Protein AF-A0A6M2BUH3-F1 (afdb_monomer_lite)

pLDDT: mean 85.45, std 13.57, range [38.81, 97.88]

Radius of gyration: 17.84 Å; chains: 1; bounding box: 37×46×47 Å

Structure (mmCIF, N/CA/C/O backbone):
data_AF-A0A6M2BUH3-F1
#
_entry.id   AF-A0A6M2BUH3-F1
#
loop_
_atom_site.group_PDB
_atom_site.id
_atom_site.type_symbol
_atom_site.label_atom_id
_atom_site.label_alt_id
_atom_site.label_comp_id
_atom_site.label_asym_id
_atom_site.label_entity_id
_atom_site.label_seq_id
_atom_site.pdbx_PDB_ins_code
_atom_site.Cartn_x
_atom_site.Cartn_y
_atom_site.Cartn_z
_atom_site.occupancy
_atom_site.B_iso_or_equiv
_atom_site.auth_seq_id
_atom_site.auth_comp_id
_atom_site.auth_asym_id
_atom_site.auth_atom_id
_atom_site.pdbx_PDB_model_num
ATOM 1 N N . MET A 1 1 ? 3.361 -7.985 -32.043 1.00 38.81 1 MET A N 1
ATOM 2 C CA . MET A 1 1 ? 2.693 -6.951 -31.230 1.00 38.81 1 MET A CA 1
ATOM 3 C C . MET A 1 1 ? 3.433 -6.958 -29.902 1.00 38.81 1 MET A C 1
ATOM 5 O O . MET A 1 1 ? 3.214 -7.871 -29.122 1.00 38.81 1 MET A O 1
ATOM 9 N N . SER A 1 2 ? 4.450 -6.106 -29.743 1.00 39.81 2 SER A N 1
ATOM 10 C CA . SER A 1 2 ? 5.325 -6.159 -28.564 1.00 39.81 2 SER A CA 1
ATOM 11 C C . SER A 1 2 ? 4.538 -5.691 -27.348 1.00 39.81 2 SER A C 1
ATOM 13 O O . SER A 1 2 ? 4.110 -4.540 -27.294 1.00 39.81 2 SER A O 1
ATOM 15 N N . LEU A 1 3 ? 4.288 -6.606 -26.415 1.00 45.56 3 LEU A N 1
ATOM 16 C CA . LEU A 1 3 ? 3.796 -6.265 -25.091 1.00 45.56 3 LEU A CA 1
ATOM 17 C C . LEU A 1 3 ? 4.902 -5.444 -24.432 1.00 45.56 3 LEU A C 1
ATOM 19 O O . LEU A 1 3 ? 5.977 -5.959 -24.150 1.00 45.56 3 LEU A O 1
ATOM 23 N N . THR A 1 4 ? 4.666 -4.151 -24.246 1.00 53.41 4 THR A N 1
ATOM 24 C CA . THR A 1 4 ? 5.450 -3.339 -23.319 1.00 53.41 4 THR A CA 1
ATOM 25 C C . THR A 1 4 ? 5.322 -3.972 -21.933 1.00 53.41 4 THR A C 1
ATOM 27 O O . THR A 1 4 ? 4.325 -3.732 -21.249 1.00 53.41 4 THR A O 1
ATOM 30 N N . GLU A 1 5 ? 6.271 -4.815 -21.537 1.00 64.06 5 GLU A N 1
ATOM 31 C CA . GLU A 1 5 ? 6.251 -5.468 -20.229 1.00 64.06 5 GLU A CA 1
ATOM 32 C C . GLU A 1 5 ? 6.523 -4.408 -19.157 1.00 64.06 5 GLU A C 1
ATOM 34 O O . GLU A 1 5 ? 7.623 -3.860 -19.039 1.00 64.06 5 GLU A O 1
ATOM 39 N N . ALA A 1 6 ? 5.479 -4.044 -18.411 1.00 69.19 6 ALA A N 1
ATOM 40 C CA . ALA A 1 6 ? 5.662 -3.293 -17.182 1.00 69.19 6 ALA A CA 1
ATOM 41 C C . ALA A 1 6 ? 6.350 -4.214 -16.168 1.00 69.19 6 ALA A C 1
ATOM 43 O O . ALA A 1 6 ? 5.957 -5.367 -16.004 1.00 69.19 6 ALA A O 1
ATOM 44 N N . PHE A 1 7 ? 7.394 -3.708 -15.516 1.00 78.38 7 PHE A N 1
ATOM 45 C CA . PHE A 1 7 ? 8.137 -4.453 -14.505 1.00 78.38 7 PHE A CA 1
ATOM 46 C C . PHE A 1 7 ? 7.762 -3.952 -13.112 1.00 78.38 7 PHE A C 1
ATOM 48 O O . PHE A 1 7 ? 7.629 -2.742 -12.897 1.00 78.38 7 PHE A O 1
ATOM 55 N N . VAL A 1 8 ? 7.611 -4.886 -12.178 1.00 84.19 8 VAL A N 1
ATOM 56 C CA . VAL A 1 8 ? 7.350 -4.614 -10.765 1.00 84.19 8 VAL A CA 1
ATOM 57 C C . VAL A 1 8 ? 8.656 -4.728 -9.990 1.00 84.19 8 VAL A C 1
ATOM 59 O O . VAL A 1 8 ? 9.304 -5.773 -9.994 1.00 84.19 8 VAL A O 1
ATOM 62 N N . ASP A 1 9 ? 9.028 -3.658 -9.294 1.00 88.50 9 ASP A N 1
ATOM 63 C CA . ASP A 1 9 ? 10.148 -3.678 -8.358 1.00 88.50 9 ASP A CA 1
ATOM 64 C C . ASP A 1 9 ? 9.705 -4.322 -7.037 1.00 88.50 9 ASP A C 1
ATOM 66 O O . ASP A 1 9 ? 9.093 -3.670 -6.188 1.00 88.50 9 ASP A O 1
ATOM 70 N N . LEU A 1 10 ? 9.954 -5.628 -6.904 1.00 8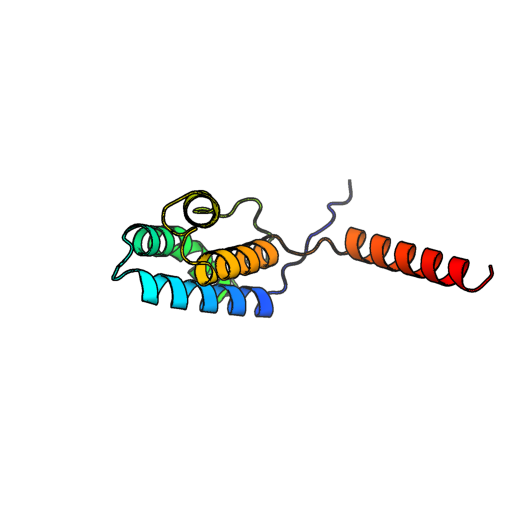7.88 10 LEU A N 1
ATOM 71 C CA . LEU A 1 10 ? 9.438 -6.445 -5.804 1.00 87.88 10 LEU A CA 1
ATOM 72 C C . LEU A 1 10 ? 9.838 -5.921 -4.407 1.00 87.88 10 LEU A C 1
ATOM 74 O O . LEU A 1 10 ? 8.936 -5.810 -3.580 1.00 87.88 10 LEU A O 1
ATOM 78 N N . PRO A 1 11 ? 11.100 -5.529 -4.128 1.00 91.56 11 PRO A N 1
ATOM 79 C CA . PRO A 1 11 ? 11.461 -4.895 -2.856 1.00 91.56 11 PRO A CA 1
ATOM 80 C C . PRO A 1 11 ? 10.616 -3.657 -2.532 1.00 91.56 11 PRO A C 1
ATOM 82 O O . PRO A 1 11 ? 9.998 -3.589 -1.471 1.00 91.56 11 PRO A O 1
ATOM 85 N N . THR A 1 12 ? 10.499 -2.717 -3.476 1.00 91.44 12 THR A N 1
ATOM 86 C CA . THR A 1 12 ? 9.683 -1.506 -3.290 1.00 91.44 12 THR A CA 1
ATOM 87 C C . THR A 1 12 ? 8.209 -1.848 -3.069 1.00 91.44 12 THR A C 1
ATOM 89 O O . THR A 1 12 ? 7.536 -1.227 -2.241 1.00 91.44 12 THR A O 1
ATOM 92 N N . LEU A 1 13 ? 7.684 -2.845 -3.787 1.00 92.75 13 LEU A N 1
ATOM 93 C CA . LEU A 1 13 ? 6.308 -3.298 -3.615 1.00 92.75 13 LEU A CA 1
ATOM 94 C C . LEU A 1 13 ? 6.084 -3.930 -2.233 1.00 92.75 13 LEU A C 1
ATOM 96 O O . LEU A 1 13 ? 5.068 -3.643 -1.598 1.00 92.75 13 LEU A O 1
ATOM 100 N N . GLN A 1 14 ? 7.021 -4.743 -1.746 1.00 94.38 14 GLN A N 1
ATOM 101 C CA . GLN A 1 14 ? 6.963 -5.352 -0.416 1.00 94.38 14 GLN A CA 1
ATOM 102 C C . GLN A 1 14 ? 7.016 -4.298 0.696 1.00 94.38 14 GLN A C 1
ATOM 104 O O . GLN A 1 14 ? 6.228 -4.375 1.641 1.00 94.38 14 GLN A O 1
ATOM 109 N N . ASP A 1 15 ? 7.853 -3.269 0.557 1.00 95.62 15 ASP A N 1
ATOM 110 C CA . ASP A 1 15 ? 7.906 -2.150 1.504 1.00 95.62 15 ASP A CA 1
ATOM 111 C C . ASP A 1 15 ? 6.578 -1.381 1.543 1.00 95.62 15 ASP A C 1
ATOM 113 O O . ASP A 1 15 ? 6.022 -1.132 2.618 1.00 95.62 15 ASP A O 1
ATOM 117 N N . CYS A 1 16 ? 6.009 -1.066 0.373 1.00 95.19 16 CYS A N 1
ATOM 118 C CA . CYS A 1 16 ? 4.701 -0.411 0.286 1.00 95.19 16 CYS A CA 1
ATOM 119 C C . CYS A 1 16 ? 3.579 -1.284 0.873 1.00 95.19 16 CYS A C 1
ATOM 121 O O . CYS A 1 16 ? 2.677 -0.774 1.539 1.00 95.19 16 CYS A O 1
ATOM 123 N N . CYS A 1 17 ? 3.640 -2.596 0.637 1.00 95.06 17 CYS A N 1
ATOM 124 C CA . CYS A 1 17 ? 2.706 -3.580 1.171 1.00 95.06 17 CYS A CA 1
ATOM 125 C C . CYS A 1 17 ? 2.746 -3.606 2.705 1.00 95.06 17 CYS A C 1
ATOM 127 O O . CYS A 1 17 ? 1.707 -3.472 3.353 1.00 95.06 17 CYS A O 1
ATOM 129 N N . ASN A 1 18 ? 3.938 -3.706 3.298 1.00 97.25 18 ASN A N 1
ATOM 130 C CA . ASN A 1 18 ? 4.111 -3.700 4.750 1.00 97.25 18 ASN A CA 1
ATOM 131 C C . ASN A 1 18 ? 3.604 -2.398 5.382 1.00 97.25 18 ASN A C 1
ATOM 133 O O . ASN A 1 18 ? 2.826 -2.452 6.337 1.00 97.25 18 ASN A O 1
ATOM 137 N N . ALA A 1 19 ? 3.950 -1.244 4.803 1.00 97.50 19 ALA A N 1
ATOM 138 C CA . ALA A 1 19 ? 3.484 0.054 5.289 1.00 97.50 19 ALA A CA 1
ATOM 139 C C . ALA A 1 19 ? 1.947 0.159 5.286 1.00 97.50 19 ALA A C 1
ATOM 141 O O . ALA A 1 19 ? 1.340 0.604 6.264 1.00 97.50 19 ALA A O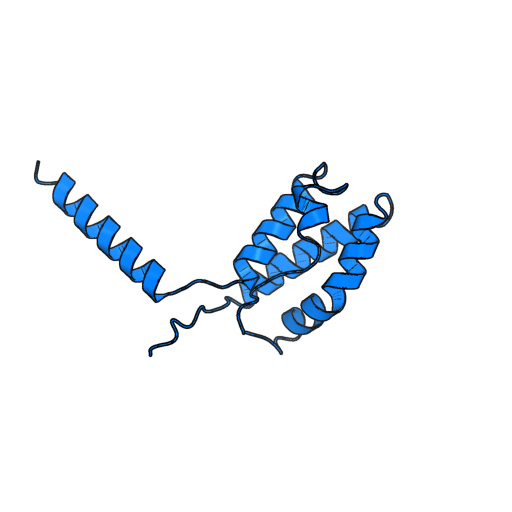 1
ATOM 142 N N . LEU A 1 20 ? 1.292 -0.300 4.213 1.00 97.56 20 LEU A N 1
ATOM 143 C CA . LEU A 1 20 ? -0.168 -0.296 4.125 1.00 97.56 20 LEU A CA 1
ATOM 144 C C . LEU A 1 20 ? -0.810 -1.259 5.140 1.00 97.56 20 LEU A C 1
ATOM 146 O O . LEU A 1 20 ? -1.814 -0.909 5.763 1.00 97.56 20 LEU A O 1
ATOM 150 N N . ILE A 1 21 ? -0.231 -2.445 5.355 1.00 97.88 21 ILE A N 1
ATOM 151 C CA . ILE A 1 21 ? -0.707 -3.413 6.358 1.00 97.88 21 ILE A CA 1
ATOM 152 C C . ILE A 1 21 ? -0.655 -2.819 7.767 1.00 97.88 21 ILE A C 1
ATOM 154 O O . ILE A 1 21 ? -1.609 -2.983 8.532 1.00 97.88 21 ILE A O 1
ATOM 158 N N . GLU A 1 22 ? 0.444 -2.160 8.134 1.00 97.69 22 GLU A N 1
ATOM 159 C CA . GLU A 1 22 ? 0.605 -1.555 9.460 1.00 97.69 22 GLU A CA 1
ATOM 160 C C . GLU A 1 22 ? -0.440 -0.471 9.716 1.00 97.69 22 GLU A C 1
ATOM 162 O O . GLU A 1 22 ? -1.101 -0.481 10.759 1.00 97.69 22 GLU A O 1
ATOM 167 N N . LEU A 1 23 ? -0.664 0.409 8.738 1.00 97.00 23 LEU A N 1
ATOM 168 C CA . LEU A 1 23 ? -1.681 1.451 8.842 1.00 97.00 23 LEU A CA 1
ATOM 169 C C . LEU A 1 23 ? -3.091 0.865 8.915 1.00 97.00 23 LEU A C 1
ATOM 171 O O . LEU A 1 23 ? -3.874 1.246 9.785 1.00 97.00 23 LEU A O 1
ATOM 175 N N . LEU A 1 24 ? -3.419 -0.114 8.072 1.00 97.31 24 LEU A N 1
ATOM 176 C CA . LEU A 1 24 ? -4.726 -0.765 8.128 1.00 97.31 24 LEU A CA 1
ATOM 177 C C . LEU A 1 24 ? -4.962 -1.443 9.482 1.00 97.31 24 LEU A C 1
ATOM 179 O O . LEU A 1 24 ? -6.052 -1.317 10.039 1.00 97.31 24 LEU A O 1
ATOM 183 N N . LYS A 1 25 ? -3.950 -2.101 10.063 1.00 96.88 25 LYS A N 1
ATOM 184 C CA . LYS A 1 25 ? -4.035 -2.679 11.416 1.00 96.88 25 LYS A CA 1
ATOM 185 C C . LYS A 1 25 ? -4.243 -1.609 12.488 1.00 96.88 25 LYS A C 1
ATOM 187 O O . LYS A 1 25 ? -5.110 -1.787 13.340 1.00 96.88 25 LYS A O 1
ATOM 192 N N . LYS A 1 26 ? -3.494 -0.501 12.429 1.00 96.31 26 LYS A N 1
ATOM 193 C CA . LYS A 1 26 ? -3.624 0.646 13.347 1.00 96.31 26 LYS A CA 1
ATOM 194 C C . LYS A 1 26 ? -5.062 1.176 13.363 1.00 96.31 26 LYS A C 1
ATOM 196 O O . LYS A 1 26 ? -5.652 1.320 14.433 1.00 96.31 26 LYS A O 1
ATOM 201 N N . TYR A 1 27 ? -5.644 1.389 12.184 1.00 95.25 27 TYR A N 1
ATOM 202 C CA . TYR A 1 27 ? -6.985 1.959 12.032 1.00 95.25 27 TYR A CA 1
ATOM 203 C C . TYR A 1 27 ? -8.131 0.948 12.156 1.00 95.25 27 TYR A C 1
ATOM 205 O O . TYR A 1 27 ? -9.264 1.352 12.387 1.00 95.25 27 TYR A O 1
ATOM 213 N N . SER A 1 28 ? -7.873 -0.362 12.092 1.00 95.00 28 SER A N 1
ATOM 214 C CA . SER A 1 28 ? -8.919 -1.402 12.192 1.00 95.00 28 SER A CA 1
ATOM 215 C C . SER A 1 28 ? -9.710 -1.378 13.507 1.00 95.00 28 SER A C 1
ATOM 217 O O . SER A 1 28 ? -10.805 -1.929 13.573 1.00 95.00 28 SER A O 1
ATOM 219 N N . SER A 1 29 ? -9.159 -0.773 14.562 1.00 91.50 29 SER A N 1
ATOM 220 C CA . SER A 1 29 ? -9.831 -0.646 15.862 1.00 91.50 29 SER A CA 1
ATOM 221 C C . SER A 1 29 ? -10.880 0.472 15.904 1.00 91.50 29 SER A C 1
ATOM 223 O O . SER A 1 29 ? -11.797 0.413 16.720 1.00 91.50 29 SER A O 1
ATOM 225 N N . THR A 1 30 ? -10.762 1.471 15.026 1.00 92.62 30 THR A N 1
ATOM 226 C CA . THR A 1 30 ? -11.618 2.668 14.997 1.00 92.62 30 THR A CA 1
ATOM 227 C C . THR A 1 30 ? -12.402 2.819 13.693 1.00 92.62 30 THR A C 1
ATOM 229 O O . THR A 1 30 ? -13.437 3.478 13.681 1.00 92.62 30 THR A O 1
ATOM 232 N N . GLU A 1 31 ? -11.945 2.191 12.608 1.00 93.94 31 GLU A N 1
ATOM 233 C CA . GLU A 1 31 ? -12.524 2.251 11.267 1.00 93.94 31 GLU A CA 1
ATOM 234 C C . GLU A 1 31 ? -12.880 0.840 10.781 1.00 93.94 31 GLU A C 1
ATOM 236 O O . GLU A 1 31 ? -12.002 0.048 10.421 1.00 93.94 31 GLU A O 1
ATOM 241 N N . SER A 1 32 ? -14.175 0.516 10.708 1.00 94.25 32 SER A N 1
ATOM 242 C CA . SER A 1 32 ? -14.629 -0.793 10.210 1.00 94.25 32 SER A CA 1
ATOM 243 C C . SER A 1 32 ? -14.194 -1.047 8.765 1.00 94.25 32 SER A C 1
ATOM 245 O O . SER A 1 32 ? -13.866 -2.179 8.402 1.00 94.25 32 SER A O 1
ATOM 247 N N . ASP A 1 33 ? -14.124 0.011 7.956 1.00 95.69 33 ASP A N 1
ATOM 248 C CA . ASP A 1 33 ? -13.693 -0.076 6.562 1.00 95.69 33 ASP A CA 1
ATOM 249 C C . ASP A 1 33 ? -12.194 -0.378 6.439 1.00 95.69 33 ASP A C 1
ATOM 251 O O . ASP A 1 33 ? -11.797 -1.069 5.502 1.00 95.69 33 ASP A O 1
ATOM 255 N N . ALA A 1 34 ? -11.357 0.028 7.404 1.00 95.75 34 ALA A N 1
ATOM 256 C CA . ALA A 1 34 ? -9.944 -0.359 7.420 1.00 95.75 34 ALA A CA 1
ATOM 257 C C . ALA A 1 34 ? -9.793 -1.868 7.670 1.00 95.75 34 ALA A C 1
ATOM 259 O O . ALA A 1 34 ? -9.034 -2.544 6.972 1.00 95.75 34 ALA A O 1
ATOM 260 N N . ALA A 1 35 ? -10.576 -2.424 8.602 1.00 96.38 35 ALA A N 1
ATOM 261 C CA . ALA A 1 35 ? -10.596 -3.863 8.858 1.00 96.38 35 ALA A CA 1
ATOM 262 C C . ALA A 1 35 ? -11.119 -4.658 7.646 1.00 96.38 35 ALA A C 1
ATOM 264 O O . ALA A 1 35 ? -10.584 -5.722 7.314 1.00 96.38 35 ALA A O 1
ATOM 265 N N . LEU A 1 36 ? -12.136 -4.132 6.954 1.00 96.25 36 LEU A N 1
ATOM 266 C CA . LEU A 1 36 ? -12.657 -4.716 5.718 1.00 96.25 36 LEU A CA 1
ATOM 267 C C . LEU A 1 36 ? -11.601 -4.705 4.606 1.00 96.25 36 LEU A C 1
ATOM 269 O O . LEU A 1 36 ? -11.349 -5.748 4.001 1.00 96.25 36 LEU A O 1
ATOM 273 N N . CYS A 1 37 ? -10.949 -3.563 4.372 1.00 96.19 37 CYS A N 1
ATOM 274 C CA . CYS A 1 37 ? -9.894 -3.434 3.369 1.00 96.19 37 CYS A CA 1
ATOM 275 C C . CYS A 1 37 ? -8.722 -4.374 3.661 1.00 96.19 37 CYS A C 1
ATOM 277 O O . CYS A 1 37 ? -8.244 -5.043 2.749 1.00 96.19 37 CYS A O 1
ATOM 279 N N . LEU A 1 38 ? -8.317 -4.510 4.928 1.00 96.44 38 LEU A N 1
ATOM 280 C CA . LEU A 1 38 ? -7.276 -5.456 5.331 1.00 96.44 38 LEU A CA 1
ATOM 281 C C . LEU A 1 38 ? -7.648 -6.903 4.996 1.00 96.44 38 LEU A C 1
ATOM 283 O O . LEU A 1 38 ? -6.796 -7.662 4.545 1.00 96.44 38 LEU A O 1
ATOM 287 N N . ARG A 1 39 ? -8.913 -7.294 5.193 1.00 96.88 39 ARG A N 1
ATOM 288 C CA . ARG A 1 39 ? -9.411 -8.631 4.829 1.00 96.88 39 ARG A CA 1
ATOM 289 C C . ARG A 1 39 ? -9.424 -8.858 3.321 1.00 96.88 39 ARG A C 1
ATOM 291 O O . ARG A 1 39 ? -9.055 -9.942 2.885 1.00 96.88 39 ARG A O 1
ATOM 298 N N . ILE A 1 40 ? -9.868 -7.865 2.553 1.00 96.56 40 ILE A N 1
ATOM 299 C CA . ILE A 1 40 ? -9.972 -7.955 1.090 1.00 96.56 40 ILE A CA 1
ATOM 300 C C . ILE A 1 40 ? -8.583 -8.001 0.446 1.00 96.56 40 ILE A C 1
ATOM 302 O O . ILE A 1 40 ? -8.362 -8.792 -0.464 1.00 96.56 40 ILE A O 1
ATOM 306 N N . LEU A 1 41 ? -7.646 -7.181 0.925 1.00 95.44 41 LEU A N 1
ATOM 307 C CA . LEU A 1 41 ? -6.291 -7.088 0.377 1.00 95.44 41 LEU A CA 1
ATOM 308 C C . LEU A 1 41 ? -5.354 -8.196 0.882 1.00 95.44 41 LEU A C 1
ATOM 310 O O . LEU A 1 41 ? -4.314 -8.417 0.271 1.00 95.44 41 LEU A O 1
ATOM 314 N N . ARG A 1 42 ? -5.719 -8.921 1.951 1.00 95.38 42 ARG A N 1
ATOM 315 C CA . ARG A 1 42 ? -4.900 -9.989 2.555 1.00 95.38 42 ARG A CA 1
ATOM 316 C C . ARG A 1 42 ? -4.327 -10.984 1.533 1.00 95.38 42 ARG A C 1
ATOM 318 O O . ARG A 1 42 ? -3.122 -11.190 1.582 1.00 95.38 42 ARG A O 1
ATOM 325 N N . PRO A 1 43 ? -5.112 -11.556 0.596 1.00 93.44 43 PRO A N 1
ATOM 326 C CA . PRO A 1 43 ? -4.572 -12.535 -0.348 1.00 93.44 43 PRO A CA 1
ATOM 327 C C . PRO A 1 43 ? -3.507 -11.928 -1.269 1.00 93.44 43 PRO A C 1
ATOM 329 O O . PRO A 1 43 ? -2.484 -12.548 -1.526 1.00 93.44 43 PRO A O 1
ATOM 332 N N . ILE A 1 44 ? -3.7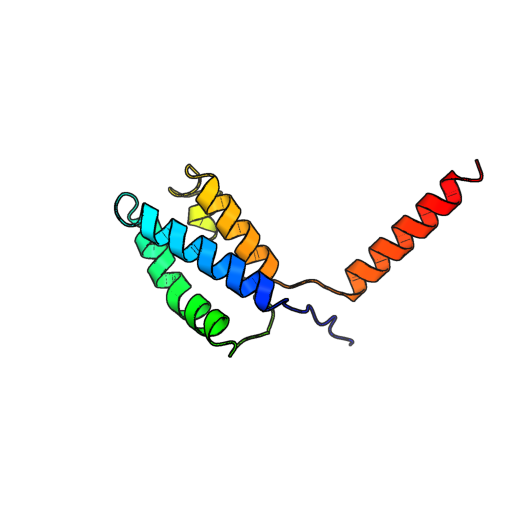11 -10.678 -1.700 1.00 92.88 44 ILE A N 1
ATOM 333 C CA . ILE A 1 44 ? -2.757 -9.940 -2.539 1.00 92.88 44 ILE A CA 1
ATOM 334 C C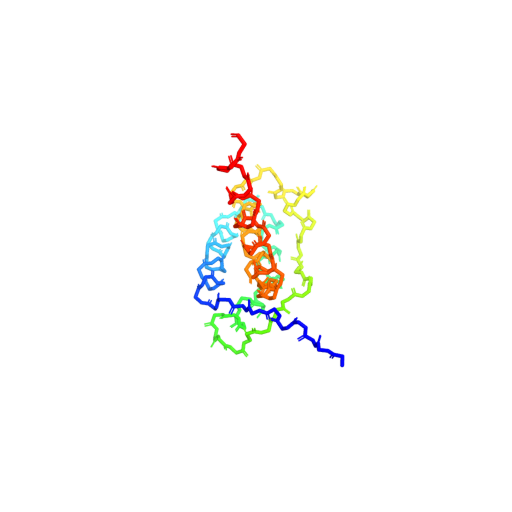 . ILE A 1 44 ? -1.468 -9.669 -1.757 1.00 92.88 44 ILE A C 1
ATOM 336 O O . ILE A 1 44 ? -0.370 -9.825 -2.285 1.00 92.88 44 ILE A O 1
ATOM 340 N N . PHE A 1 45 ? -1.590 -9.278 -0.489 1.00 94.25 45 PHE A N 1
ATOM 341 C CA . PHE A 1 45 ? -0.437 -9.080 0.381 1.00 94.25 45 PHE A CA 1
ATOM 342 C C . PHE A 1 45 ? 0.355 -10.372 0.582 1.00 94.25 45 PHE A C 1
ATOM 344 O O . PHE A 1 45 ? 1.578 -10.348 0.482 1.00 94.25 45 PHE A O 1
ATOM 351 N N . ASP A 1 46 ? -0.322 -11.495 0.813 1.00 93.75 46 ASP A N 1
ATOM 352 C CA . ASP A 1 46 ? 0.333 -12.788 1.010 1.00 93.75 46 ASP A CA 1
ATOM 353 C C . ASP A 1 46 ? 1.069 -13.248 -0.277 1.00 93.75 46 ASP A C 1
ATOM 355 O O . ASP A 1 46 ? 2.214 -13.701 -0.198 1.00 93.75 46 ASP A O 1
ATOM 359 N N . GLU A 1 47 ? 0.491 -13.040 -1.470 1.00 91.38 47 GLU A N 1
ATOM 360 C CA . GLU A 1 47 ? 1.150 -13.289 -2.774 1.00 91.38 47 GLU A CA 1
ATOM 361 C C . GLU A 1 47 ? 2.404 -12.414 -2.985 1.00 91.38 47 GLU A C 1
ATOM 363 O O . GLU A 1 47 ? 3.442 -12.881 -3.458 1.00 91.38 47 GLU A O 1
ATOM 368 N N . ILE A 1 48 ? 2.331 -11.131 -2.626 1.00 91.69 48 ILE A N 1
ATOM 369 C CA . ILE A 1 48 ? 3.441 -10.178 -2.788 1.00 91.69 48 ILE A CA 1
ATOM 370 C C . ILE A 1 48 ? 4.576 -10.474 -1.799 1.00 91.69 48 ILE A C 1
ATOM 372 O O . ILE A 1 48 ? 5.756 -10.446 -2.158 1.00 91.69 48 ILE A O 1
ATOM 376 N N . LEU A 1 49 ? 4.235 -10.754 -0.541 1.00 92.69 49 LEU A N 1
ATOM 377 C CA . LEU A 1 49 ? 5.212 -10.995 0.521 1.00 92.69 49 LEU A CA 1
ATOM 378 C C . LEU A 1 49 ? 5.899 -12.357 0.380 1.00 92.69 49 LEU A C 1
ATOM 380 O O . LEU A 1 49 ? 7.061 -12.487 0.759 1.00 92.69 49 LEU A O 1
ATOM 384 N N . SER A 1 50 ? 5.221 -13.352 -0.195 1.00 91.94 50 SER A N 1
ATOM 385 C CA . SER A 1 50 ? 5.837 -14.637 -0.558 1.00 91.94 50 SER A CA 1
ATOM 386 C C . SER A 1 50 ? 6.739 -14.544 -1.793 1.00 91.94 50 SER A C 1
ATOM 388 O O . SER A 1 50 ? 7.591 -15.407 -1.995 1.00 91.94 50 SER A O 1
ATOM 390 N N . GLY A 1 51 ? 6.583 -13.492 -2.605 1.00 85.94 51 GLY A N 1
ATOM 391 C CA . GLY A 1 51 ? 7.300 -13.333 -3.869 1.00 85.94 51 GLY A CA 1
ATOM 392 C C . GLY A 1 51 ? 6.781 -14.246 -4.983 1.00 85.94 51 GLY A C 1
ATOM 393 O O . GLY A 1 51 ? 7.438 -14.364 -6.015 1.00 85.94 51 GLY A O 1
ATOM 394 N N . GLU A 1 52 ? 5.616 -14.878 -4.802 1.00 78.81 52 GLU A N 1
ATOM 395 C CA . GLU A 1 52 ? 5.006 -15.761 -5.804 1.00 78.81 52 GLU A CA 1
ATOM 396 C C . GLU A 1 52 ? 4.508 -14.993 -7.035 1.00 78.81 52 GLU A C 1
ATOM 398 O O . GLU A 1 52 ? 4.411 -15.566 -8.122 1.00 78.81 52 GLU A O 1
ATOM 403 N N . ARG A 1 53 ? 4.234 -13.687 -6.897 1.00 67.94 53 ARG A N 1
ATOM 404 C CA . ARG A 1 53 ? 3.706 -12.862 -7.985 1.00 67.94 53 ARG A CA 1
ATOM 405 C C . ARG A 1 53 ? 4.523 -11.599 -8.237 1.00 67.94 53 ARG A C 1
ATOM 407 O O . ARG A 1 53 ? 4.623 -10.719 -7.388 1.00 67.94 53 ARG A O 1
ATOM 414 N N . ILE A 1 54 ? 5.046 -11.504 -9.459 1.00 68.50 54 ILE A N 1
ATOM 415 C CA . ILE A 1 54 ? 5.895 -10.401 -9.954 1.00 68.50 54 ILE A CA 1
ATOM 416 C C . ILE A 1 54 ? 5.215 -9.666 -11.129 1.00 68.50 54 ILE A C 1
ATOM 418 O O . ILE A 1 54 ? 5.772 -8.750 -11.730 1.00 68.50 54 ILE A O 1
ATOM 422 N N . GLU A 1 55 ? 3.993 -10.069 -11.480 1.00 80.75 55 GLU A N 1
ATOM 423 C CA . GLU A 1 55 ? 3.244 -9.452 -12.569 1.00 80.75 55 GLU A CA 1
ATOM 424 C C . GLU A 1 55 ? 2.539 -8.162 -12.120 1.00 80.75 55 GLU A C 1
ATOM 426 O O . GLU A 1 55 ? 2.009 -8.102 -11.006 1.00 80.75 55 GLU A O 1
ATOM 431 N N . PRO A 1 56 ? 2.468 -7.145 -12.997 1.00 83.88 56 PRO A N 1
ATOM 432 C CA . PRO A 1 56 ? 1.688 -5.941 -12.760 1.00 83.88 56 PRO A CA 1
ATOM 433 C C . PRO A 1 56 ? 0.207 -6.214 -12.482 1.00 83.88 56 PRO A C 1
ATOM 435 O O . PRO A 1 56 ? -0.471 -6.929 -13.221 1.00 83.88 56 PRO A O 1
ATOM 438 N N . TYR A 1 57 ? -0.332 -5.544 -11.472 1.00 84.00 57 TYR A N 1
ATOM 439 C CA . TYR A 1 57 ? -1.762 -5.509 -11.196 1.00 84.00 57 TYR A CA 1
ATOM 440 C C . TYR A 1 57 ? -2.440 -4.425 -12.039 1.00 84.00 57 TYR A C 1
ATOM 442 O O . TYR A 1 57 ? -2.014 -3.270 -12.043 1.00 84.00 57 TYR A O 1
ATOM 450 N N . GLY A 1 58 ? -3.530 -4.773 -12.726 1.00 81.38 58 GLY A N 1
ATOM 451 C CA . GLY A 1 58 ? -4.348 -3.796 -13.455 1.00 81.38 58 GLY A CA 1
ATOM 452 C C . GLY A 1 58 ? -5.197 -2.936 -12.514 1.00 81.38 58 GLY A C 1
ATOM 453 O O . GLY A 1 58 ? -5.059 -1.709 -12.463 1.00 81.38 58 GLY A O 1
ATOM 454 N N . GLU A 1 59 ? -6.046 -3.597 -11.728 1.00 84.25 59 GLU A N 1
ATOM 455 C CA . GLU A 1 59 ? -6.906 -2.971 -10.725 1.00 84.25 59 GLU A CA 1
ATOM 456 C C . GLU A 1 59 ? -6.647 -3.564 -9.345 1.00 84.25 59 GLU A C 1
ATOM 458 O O . GLU A 1 59 ? -6.423 -4.765 -9.195 1.00 84.25 59 GLU A O 1
ATOM 463 N N . ILE A 1 60 ? -6.684 -2.697 -8.336 1.00 89.50 60 ILE A N 1
ATOM 464 C CA . ILE A 1 60 ? -6.476 -3.064 -6.940 1.00 89.50 60 ILE A CA 1
ATOM 465 C C . ILE A 1 60 ? -7.772 -2.763 -6.197 1.00 89.50 60 ILE A C 1
ATOM 467 O O . ILE A 1 60 ? -8.328 -1.668 -6.356 1.00 89.50 60 ILE A O 1
ATOM 471 N N . PRO A 1 61 ? -8.293 -3.728 -5.424 1.00 92.12 61 PRO A N 1
ATOM 472 C CA . PRO A 1 61 ? -9.546 -3.547 -4.722 1.00 92.12 61 PRO A CA 1
ATOM 473 C C . PRO A 1 61 ? -9.418 -2.483 -3.630 1.00 92.12 61 PRO A C 1
ATOM 475 O O . PRO A 1 61 ? -8.331 -2.095 -3.216 1.00 92.12 61 PRO A O 1
ATOM 478 N N . CYS A 1 62 ? -10.571 -2.031 -3.144 1.00 93.12 62 CYS A N 1
ATOM 479 C CA . CYS A 1 62 ? -10.710 -1.040 -2.079 1.00 93.12 62 CYS A CA 1
ATOM 480 C C . CYS A 1 62 ? -10.375 0.418 -2.432 1.00 93.12 62 CYS A C 1
ATOM 482 O O . CYS A 1 62 ? -10.592 1.272 -1.578 1.00 93.12 62 CYS A O 1
ATOM 484 N N . ALA A 1 63 ? -9.981 0.740 -3.672 1.00 92.94 63 ALA A N 1
ATOM 485 C CA . ALA A 1 63 ? -9.676 2.113 -4.108 1.00 92.94 63 ALA A CA 1
ATOM 486 C C . ALA A 1 63 ? -10.731 3.159 -3.693 1.00 92.94 63 ALA A C 1
ATOM 488 O O . ALA A 1 63 ? -10.387 4.252 -3.246 1.00 92.94 63 ALA A O 1
ATOM 489 N N . TYR A 1 64 ? -12.018 2.809 -3.786 1.00 94.06 64 TYR A N 1
ATOM 490 C CA . TYR A 1 64 ? -13.115 3.684 -3.372 1.00 94.06 64 TYR A CA 1
ATOM 491 C C . TYR A 1 64 ? -12.994 4.129 -1.907 1.00 94.06 64 TYR A C 1
ATOM 493 O O . TYR A 1 64 ? -13.148 5.313 -1.625 1.00 94.06 64 TYR A O 1
ATOM 501 N N . TYR A 1 65 ? -12.669 3.219 -0.983 1.00 92.38 65 TYR A N 1
ATOM 502 C CA . TYR A 1 65 ? -12.602 3.532 0.448 1.00 92.38 65 TYR A CA 1
ATOM 503 C C . TYR A 1 65 ? -11.520 4.567 0.763 1.00 92.38 65 TYR A C 1
ATOM 505 O O . TYR A 1 65 ? -11.750 5.428 1.609 1.00 92.38 65 TYR A O 1
ATOM 513 N N . PHE A 1 66 ? -10.389 4.508 0.052 1.00 93.50 66 PHE A N 1
ATOM 514 C CA . PHE A 1 66 ? -9.250 5.408 0.242 1.00 93.50 66 PHE A CA 1
ATOM 515 C C . PHE A 1 66 ? -9.434 6.773 -0.425 1.00 93.50 66 PHE A C 1
ATOM 517 O O . PHE A 1 66 ? -9.017 7.764 0.152 1.00 93.50 66 PHE A O 1
ATOM 524 N N . HIS A 1 67 ? -10.067 6.848 -1.599 1.00 89.75 67 HIS A N 1
ATOM 525 C CA . HIS A 1 67 ? -10.168 8.113 -2.346 1.00 89.75 67 HIS A CA 1
ATOM 526 C C . HIS A 1 67 ? -11.486 8.867 -2.144 1.00 89.75 67 HIS A C 1
ATOM 528 O O . HIS A 1 67 ? -11.542 10.076 -2.339 1.00 89.75 67 HIS A O 1
ATOM 534 N N . GLN A 1 68 ? -12.573 8.160 -1.830 1.00 87.12 68 GLN A N 1
ATOM 535 C CA . GLN A 1 68 ? -13.922 8.746 -1.778 1.00 87.12 68 GLN A CA 1
ATOM 536 C C . GLN A 1 68 ? -14.752 8.264 -0.581 1.00 87.12 68 GLN A C 1
ATOM 538 O O . GLN A 1 68 ? -15.786 8.849 -0.269 1.00 87.12 68 GLN A O 1
ATOM 543 N N . GLY A 1 69 ? -14.325 7.191 0.087 1.00 88.44 69 GLY A N 1
ATOM 544 C CA . GLY A 1 69 ? -15.011 6.608 1.231 1.00 88.44 69 GLY A CA 1
ATOM 545 C C . GLY A 1 69 ? -14.522 7.145 2.573 1.00 88.44 69 GLY A C 1
ATOM 546 O O . GLY A 1 69 ? -13.868 8.182 2.672 1.00 88.44 69 GLY A O 1
ATOM 547 N N . SER A 1 70 ? -14.835 6.400 3.629 1.00 87.19 70 SER A N 1
ATOM 548 C CA . SER A 1 70 ? -14.541 6.750 5.024 1.00 87.19 70 SER A CA 1
ATOM 549 C C . SER A 1 70 ? -13.048 6.863 5.348 1.00 87.19 70 SER A C 1
ATOM 551 O O . SER A 1 70 ? -12.704 7.553 6.306 1.00 87.19 70 SER A O 1
ATOM 553 N N . LEU A 1 71 ? -12.165 6.220 4.572 1.00 91.69 71 LEU A N 1
ATOM 554 C CA . LEU A 1 71 ? -10.718 6.244 4.803 1.00 91.69 71 LEU A CA 1
ATOM 555 C C . LEU A 1 71 ? -10.031 7.450 4.149 1.00 91.69 71 LEU A C 1
ATOM 557 O O . LEU A 1 71 ? -8.903 7.751 4.520 1.00 91.69 71 LEU A O 1
ATOM 561 N N . SER A 1 72 ? -10.719 8.186 3.268 1.00 92.00 72 SER A N 1
ATOM 562 C CA . SER A 1 72 ? -10.194 9.408 2.623 1.00 92.00 72 SER A CA 1
ATOM 563 C C . SER A 1 72 ? -9.861 10.534 3.608 1.00 92.00 72 SER A C 1
ATOM 565 O O . SER A 1 72 ? -9.045 11.405 3.327 1.00 92.00 72 SER A O 1
ATOM 567 N N . ARG A 1 73 ? -10.441 10.507 4.814 1.00 92.69 73 ARG A N 1
ATOM 568 C CA . ARG A 1 73 ? -10.090 11.443 5.896 1.00 92.69 73 ARG A CA 1
ATOM 569 C C . ARG A 1 73 ? -8.723 11.166 6.529 1.00 92.69 73 ARG A C 1
ATOM 571 O O . ARG A 1 73 ? -8.217 12.011 7.262 1.00 92.69 73 ARG A O 1
ATOM 578 N N . HIS A 1 74 ? -8.147 9.991 6.280 1.00 93.94 74 HIS A N 1
ATOM 579 C CA . HIS A 1 74 ? -6.871 9.554 6.837 1.00 93.94 74 HIS A CA 1
ATOM 580 C C . HIS A 1 74 ? -5.797 9.633 5.755 1.00 93.94 74 HIS A C 1
ATOM 582 O O . HIS A 1 74 ? -5.521 8.648 5.072 1.00 93.94 74 HIS A O 1
ATOM 588 N N . LEU A 1 75 ? -5.175 10.807 5.613 1.00 93.88 75 LEU A 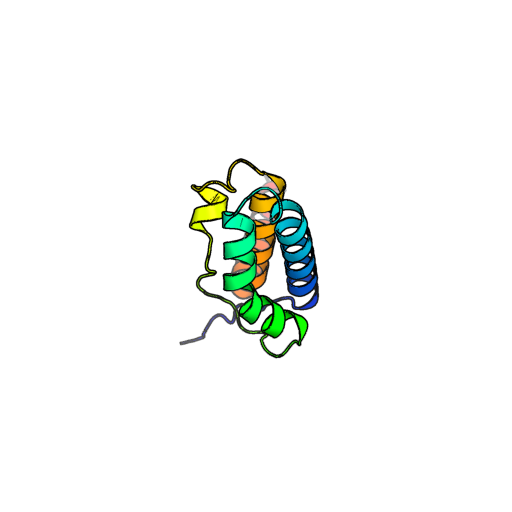N 1
ATOM 589 C CA . LEU A 1 75 ? -4.215 11.083 4.535 1.00 93.88 75 LEU A CA 1
ATOM 590 C C . LEU A 1 75 ? -3.084 10.041 4.457 1.00 93.88 75 LEU A C 1
ATOM 592 O O . LEU A 1 75 ? -2.712 9.617 3.369 1.00 93.88 75 LEU A O 1
ATOM 596 N N . GLU A 1 76 ? -2.589 9.555 5.601 1.00 95.81 76 GLU A N 1
ATOM 597 C CA . GLU A 1 76 ? -1.546 8.519 5.630 1.00 95.81 76 GLU A CA 1
ATOM 598 C C . GLU A 1 76 ? -1.995 7.187 4.996 1.00 95.81 76 GLU A C 1
ATOM 600 O O . GLU A 1 76 ? -1.195 6.524 4.335 1.00 95.81 76 GLU A O 1
ATOM 605 N N . LEU A 1 77 ? -3.273 6.808 5.137 1.00 94.94 77 LEU A N 1
ATOM 606 C CA . LEU A 1 77 ? -3.835 5.610 4.504 1.00 94.94 77 LEU A CA 1
ATOM 607 C C . LEU A 1 77 ? -3.988 5.800 2.995 1.00 94.94 77 LEU A C 1
ATOM 609 O O . LEU A 1 77 ? -3.660 4.891 2.234 1.00 94.94 77 LEU A O 1
ATOM 613 N N . GLU A 1 78 ? -4.465 6.967 2.561 1.00 95.44 78 GLU A N 1
ATOM 614 C CA . GLU A 1 78 ? -4.597 7.281 1.1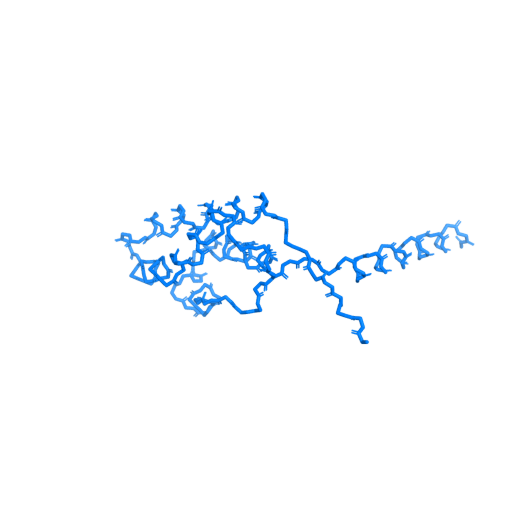37 1.00 95.44 78 GLU A CA 1
ATOM 615 C C . GLU A 1 78 ? -3.231 7.302 0.435 1.00 95.44 78 GLU A C 1
ATOM 617 O O . GLU A 1 78 ? -3.063 6.706 -0.634 1.00 95.44 78 GLU A O 1
ATOM 622 N N . GLU A 1 79 ? -2.229 7.933 1.049 1.00 95.50 79 GLU A N 1
ATOM 623 C CA . GLU A 1 79 ? -0.867 7.974 0.521 1.00 95.50 79 GLU A CA 1
ATOM 624 C C . GLU A 1 79 ? -0.237 6.580 0.456 1.00 95.50 79 GLU A C 1
ATOM 626 O O . GLU A 1 79 ? 0.369 6.221 -0.559 1.00 95.50 79 GLU A O 1
ATOM 631 N N . ALA A 1 80 ? -0.382 5.777 1.515 1.00 96.50 80 ALA A N 1
ATOM 632 C CA . ALA A 1 80 ? 0.144 4.416 1.545 1.00 96.50 80 ALA A CA 1
ATOM 633 C C . ALA A 1 80 ? -0.521 3.529 0.486 1.00 96.50 80 ALA A C 1
ATOM 635 O O . ALA A 1 80 ? 0.174 2.814 -0.238 1.00 96.50 80 ALA A O 1
ATOM 636 N N . TYR A 1 81 ? -1.844 3.629 0.333 1.00 96.19 81 TYR A N 1
ATOM 637 C CA . TYR A 1 81 ? -2.572 2.918 -0.713 1.00 96.19 81 TYR A CA 1
ATOM 638 C C . TYR A 1 81 ? -2.132 3.358 -2.112 1.00 96.19 81 TYR A C 1
ATOM 640 O O . TYR A 1 81 ? -1.893 2.517 -2.974 1.00 96.19 81 TYR A O 1
ATOM 648 N N . SER A 1 82 ? -1.949 4.659 -2.338 1.00 94.12 82 SER A N 1
ATOM 649 C CA . SER A 1 82 ? -1.513 5.196 -3.632 1.00 94.12 82 SER A CA 1
ATOM 650 C C . SER A 1 82 ? -0.099 4.739 -4.007 1.00 94.12 82 SER A C 1
ATOM 652 O O . SER A 1 82 ? 0.152 4.378 -5.163 1.00 94.12 82 SER A O 1
ATOM 654 N N . LYS A 1 83 ? 0.825 4.706 -3.036 1.00 94.38 83 LYS A N 1
ATOM 655 C CA . LYS A 1 83 ? 2.190 4.182 -3.219 1.00 94.38 83 LYS A CA 1
ATOM 656 C C . LYS A 1 83 ? 2.171 2.692 -3.541 1.00 94.38 83 LYS A C 1
ATOM 658 O O . LYS A 1 83 ? 2.750 2.285 -4.547 1.00 94.38 83 LYS A O 1
ATOM 663 N N . PHE A 1 84 ? 1.435 1.908 -2.753 1.00 94.88 84 PHE A N 1
ATOM 664 C CA . PHE A 1 84 ? 1.214 0.488 -3.013 1.00 94.88 84 PHE A CA 1
ATOM 665 C C . PHE A 1 84 ? 0.636 0.256 -4.412 1.00 94.88 84 PHE A C 1
ATOM 667 O O . PHE A 1 84 ? 1.171 -0.543 -5.176 1.00 94.88 84 PHE A O 1
ATOM 674 N N . ALA A 1 85 ? -0.399 1.007 -4.789 1.00 92.81 85 ALA A N 1
ATOM 675 C CA . ALA A 1 85 ? -1.069 0.829 -6.065 1.00 92.81 85 ALA A CA 1
ATOM 676 C C . ALA A 1 85 ? -0.198 1.186 -7.268 1.00 92.81 85 ALA A C 1
ATOM 678 O O . ALA A 1 85 ? -0.252 0.525 -8.306 1.00 92.81 85 ALA A O 1
ATOM 679 N N . THR A 1 86 ? 0.636 2.211 -7.117 1.00 91.12 86 THR A N 1
ATOM 680 C CA . THR A 1 86 ? 1.616 2.595 -8.132 1.00 91.12 86 THR A CA 1
ATOM 681 C C . THR A 1 86 ? 2.692 1.524 -8.287 1.00 91.12 86 THR A C 1
ATOM 683 O O . THR A 1 86 ? 2.991 1.129 -9.411 1.00 91.12 86 THR A O 1
ATOM 686 N N . ALA A 1 87 ? 3.234 1.013 -7.177 1.00 90.44 87 ALA A N 1
ATOM 687 C CA . ALA A 1 87 ? 4.239 -0.046 -7.203 1.00 90.44 87 ALA A CA 1
ATOM 688 C C . ALA A 1 87 ? 3.683 -1.341 -7.820 1.00 90.44 87 ALA A C 1
ATOM 690 O O . ALA A 1 87 ? 4.328 -1.951 -8.670 1.00 90.44 87 ALA A O 1
ATOM 691 N N . ALA A 1 88 ? 2.453 -1.714 -7.459 1.00 88.81 88 ALA A N 1
ATOM 692 C CA . ALA A 1 88 ? 1.786 -2.913 -7.952 1.00 88.81 88 ALA A CA 1
ATOM 693 C C . ALA A 1 88 ? 1.443 -2.838 -9.449 1.00 88.81 88 ALA A C 1
ATOM 695 O O . ALA A 1 88 ? 1.477 -3.861 -10.124 1.00 88.81 88 ALA A O 1
ATOM 696 N N . ARG A 1 89 ? 1.163 -1.648 -9.999 1.00 88.12 89 ARG A N 1
ATOM 697 C CA . ARG A 1 89 ? 0.980 -1.446 -11.453 1.00 88.12 89 ARG A CA 1
ATOM 698 C C . ARG A 1 89 ? 2.277 -1.562 -12.256 1.00 88.12 89 ARG A C 1
ATOM 700 O O . ARG A 1 89 ? 2.220 -1.694 -13.479 1.00 88.12 89 ARG A O 1
ATOM 707 N N . GLY A 1 90 ? 3.427 -1.501 -11.590 1.00 83.31 90 GLY A N 1
ATOM 708 C CA . GLY A 1 90 ? 4.734 -1.539 -12.229 1.00 83.31 90 GLY A CA 1
ATOM 709 C C . GLY A 1 90 ? 5.025 -0.318 -13.107 1.00 83.31 90 GLY A C 1
ATOM 710 O O . GLY A 1 90 ? 4.197 0.569 -13.328 1.00 83.31 90 GLY A O 1
ATOM 711 N N . ILE A 1 91 ? 6.249 -0.269 -13.624 1.00 75.81 91 ILE A N 1
ATOM 712 C CA . ILE A 1 91 ? 6.724 0.820 -14.479 1.00 75.81 91 ILE A CA 1
ATOM 713 C C . ILE A 1 91 ? 6.896 0.298 -15.902 1.00 75.81 91 ILE A C 1
ATOM 715 O O . ILE A 1 91 ? 7.578 -0.698 -16.145 1.00 75.81 91 ILE A O 1
ATOM 719 N N . ASN A 1 92 ? 6.320 1.012 -16.871 1.00 77.19 92 ASN A N 1
ATOM 720 C CA . ASN A 1 92 ? 6.565 0.751 -18.285 1.00 77.19 92 ASN A CA 1
ATOM 721 C C . ASN A 1 92 ? 7.937 1.318 -18.684 1.00 77.19 92 ASN A C 1
ATOM 723 O O . ASN A 1 92 ? 8.105 2.529 -18.861 1.00 77.19 92 ASN A O 1
ATOM 727 N N . ARG A 1 93 ? 8.923 0.426 -18.812 1.00 68.00 93 ARG A N 1
ATOM 728 C CA . ARG A 1 93 ? 10.325 0.787 -19.056 1.00 68.00 93 ARG A CA 1
ATOM 729 C C . ARG A 1 93 ? 10.531 1.520 -20.382 1.00 68.00 93 ARG A C 1
ATOM 731 O O . ARG A 1 93 ? 11.306 2.471 -20.424 1.00 68.00 93 ARG A O 1
ATOM 738 N N . GLU A 1 94 ? 9.824 1.134 -21.442 1.00 71.44 94 GLU A N 1
ATOM 739 C CA . GLU A 1 94 ? 9.943 1.781 -22.756 1.00 71.44 94 GLU A CA 1
ATOM 740 C C . GLU A 1 94 ? 9.434 3.224 -22.722 1.00 71.44 94 GLU A C 1
ATOM 742 O O . GLU A 1 94 ? 10.113 4.134 -23.201 1.00 71.44 94 GLU A O 1
ATOM 747 N N . LYS A 1 95 ? 8.281 3.458 -22.080 1.00 75.12 95 LYS A N 1
ATOM 748 C CA . LYS A 1 95 ? 7.750 4.815 -21.889 1.00 75.12 95 LYS A CA 1
ATOM 749 C C . LYS A 1 95 ? 8.688 5.678 -21.049 1.00 75.12 95 LYS A C 1
ATOM 751 O O . LYS A 1 95 ? 8.883 6.846 -21.377 1.00 75.12 95 LYS A O 1
ATOM 756 N N . LEU A 1 96 ? 9.297 5.110 -20.005 1.00 75.50 96 LEU A N 1
ATOM 757 C CA . LEU A 1 96 ? 10.265 5.829 -19.178 1.00 75.50 96 LEU A CA 1
ATOM 758 C C . LEU A 1 96 ? 11.515 6.219 -19.981 1.00 75.50 96 LEU A C 1
ATOM 760 O O . LEU A 1 96 ? 11.942 7.369 -19.923 1.00 75.50 96 LEU A O 1
ATOM 764 N N . ILE A 1 97 ? 12.075 5.291 -20.765 1.00 78.94 97 ILE A N 1
ATOM 765 C CA . ILE A 1 97 ? 13.240 5.560 -21.621 1.00 78.94 97 ILE A CA 1
ATOM 766 C C . ILE A 1 97 ? 12.913 6.645 -22.654 1.00 78.94 97 ILE A C 1
ATOM 768 O O . ILE A 1 97 ? 13.686 7.590 -22.810 1.00 78.94 97 ILE A O 1
ATOM 772 N N . ALA A 1 98 ? 11.761 6.548 -23.325 1.00 78.38 98 ALA A N 1
ATOM 773 C CA . ALA A 1 98 ? 11.323 7.543 -24.300 1.00 78.38 98 ALA A CA 1
ATOM 774 C C . ALA A 1 98 ? 11.188 8.939 -23.671 1.00 78.38 98 ALA A C 1
ATOM 776 O O . ALA A 1 98 ? 11.684 9.916 -24.233 1.00 78.38 98 ALA A O 1
ATOM 777 N N . PHE A 1 99 ? 10.591 9.027 -22.479 1.00 80.00 99 PHE A N 1
ATOM 778 C CA . PHE A 1 99 ? 10.450 10.285 -21.749 1.00 80.00 99 PHE A CA 1
ATOM 779 C C . PHE A 1 99 ? 11.807 10.886 -21.356 1.00 80.00 99 PHE A C 1
ATOM 781 O O . PHE A 1 99 ? 12.044 12.074 -21.570 1.00 80.00 99 PHE A O 1
ATOM 788 N N . VAL A 1 100 ? 12.726 10.073 -20.823 1.00 82.12 100 VAL A N 1
ATOM 789 C CA . VAL A 1 100 ? 14.076 10.527 -20.446 1.00 82.12 100 VAL A CA 1
ATOM 790 C C . VAL A 1 100 ? 14.850 11.027 -21.666 1.00 82.12 100 VAL A C 1
ATOM 792 O O . VAL A 1 100 ? 15.510 12.062 -21.583 1.00 82.12 100 VAL A O 1
ATOM 795 N N . ASN A 1 101 ? 14.759 10.329 -22.799 1.00 81.94 101 ASN A N 1
ATOM 796 C CA . ASN A 1 101 ? 15.414 10.755 -24.035 1.00 81.94 101 ASN A CA 1
ATOM 797 C C . ASN A 1 101 ? 14.830 12.081 -24.542 1.00 81.94 101 ASN A C 1
ATOM 799 O O . ASN A 1 101 ? 15.583 13.021 -24.775 1.00 81.94 101 ASN A O 1
ATOM 803 N N . GLN A 1 102 ? 13.500 12.214 -24.575 1.00 81.25 102 GLN A N 1
ATOM 804 C CA . GLN A 1 102 ? 12.836 13.465 -24.951 1.00 81.25 102 GLN A CA 1
ATOM 805 C C . GLN A 1 102 ? 13.226 14.636 -24.031 1.00 81.25 102 GLN A C 1
ATOM 807 O O . GLN A 1 102 ? 13.466 15.749 -24.501 1.00 81.25 102 GLN A O 1
ATOM 812 N N . ALA A 1 103 ? 13.316 14.401 -22.720 1.00 78.69 103 ALA A N 1
ATOM 813 C CA . ALA A 1 103 ? 13.746 15.415 -21.761 1.00 78.69 103 ALA A CA 1
ATOM 814 C C . ALA A 1 103 ? 15.205 15.849 -21.993 1.00 78.69 103 ALA A C 1
ATOM 816 O O . ALA A 1 103 ? 15.501 17.043 -21.929 1.00 78.69 103 ALA A O 1
ATOM 817 N N . LYS A 1 104 ? 16.104 14.906 -22.313 1.00 77.31 104 LYS A N 1
ATOM 818 C CA . LYS A 1 104 ? 17.506 15.196 -22.657 1.00 77.31 104 LYS A CA 1
ATOM 819 C C . LYS A 1 104 ? 17.626 16.015 -23.942 1.00 77.31 104 LYS A C 1
ATOM 821 O O . LYS A 1 104 ? 18.344 17.012 -23.944 1.00 77.31 104 LYS A O 1
ATOM 826 N N . ASP A 1 105 ? 16.894 15.654 -24.994 1.00 75.81 105 ASP A N 1
ATOM 827 C CA . ASP A 1 105 ? 16.889 16.399 -26.260 1.00 75.81 105 ASP A CA 1
ATOM 828 C C . ASP A 1 105 ? 16.375 17.837 -26.082 1.00 75.81 105 ASP A C 1
ATOM 830 O O . ASP A 1 105 ? 16.931 18.785 -26.642 1.00 75.81 105 ASP A O 1
ATOM 834 N N . ASN A 1 106 ? 15.350 18.030 -25.248 1.00 74.12 106 ASN A N 1
ATOM 835 C CA . ASN A 1 106 ? 14.818 19.359 -24.936 1.00 74.12 106 ASN A CA 1
ATOM 836 C C . ASN A 1 106 ? 15.778 20.198 -24.075 1.00 74.12 106 ASN A C 1
ATOM 838 O O . ASN A 1 106 ? 15.872 21.411 -24.262 1.00 74.12 106 ASN A O 1
ATOM 842 N N . ALA A 1 107 ? 16.503 19.572 -23.143 1.00 70.00 107 ALA A N 1
ATOM 843 C CA . ALA A 1 107 ? 17.518 20.246 -22.336 1.00 70.00 107 ALA A CA 1
ATOM 844 C C . ALA A 1 107 ? 18.744 20.654 -23.169 1.00 70.00 107 ALA A C 1
ATOM 846 O O . ALA A 1 107 ? 19.308 21.724 -22.948 1.00 70.00 107 ALA A O 1
ATOM 847 N N . LEU A 1 108 ? 19.138 19.841 -24.154 1.00 62.38 108 LEU A N 1
ATOM 848 C CA . LEU A 1 108 ? 20.220 20.174 -25.081 1.00 62.38 108 LEU A CA 1
ATOM 849 C C . LEU A 1 108 ? 19.844 21.352 -25.985 1.00 62.38 108 LEU A C 1
ATOM 851 O O . LEU A 1 108 ? 20.653 22.258 -26.150 1.00 62.38 108 LEU A O 1
ATOM 855 N N . LYS A 1 109 ? 18.608 21.407 -26.497 1.00 60.72 109 LYS A N 1
ATOM 856 C CA . LYS A 1 109 ? 18.142 22.528 -27.334 1.00 60.72 109 LYS A CA 1
ATOM 857 C C . LYS A 1 109 ? 18.120 23.875 -26.601 1.00 60.72 109 LYS A C 1
ATOM 859 O O . LYS A 1 109 ? 18.482 24.876 -27.199 1.00 60.72 109 LYS A O 1
ATOM 864 N N . LYS A 1 110 ? 17.794 23.894 -25.304 1.00 59.25 110 LYS A N 1
ATOM 865 C CA . LYS A 1 110 ? 17.805 25.118 -24.476 1.00 59.25 110 LYS A CA 1
ATOM 866 C C . LYS A 1 110 ? 19.195 25.685 -24.161 1.00 59.25 110 LYS A C 1
ATOM 868 O O . LYS A 1 110 ? 19.274 26.792 -23.650 1.00 59.25 110 LYS A O 1
ATOM 873 N N . ASN A 1 111 ? 20.276 24.942 -24.411 1.00 55.28 111 ASN A N 1
ATOM 874 C CA . ASN A 1 111 ? 21.647 25.422 -24.185 1.00 55.28 111 ASN A CA 1
ATOM 875 C C . ASN A 1 111 ? 22.282 26.059 -25.438 1.00 55.28 111 ASN A C 1
ATOM 877 O O . ASN A 1 111 ? 23.441 26.463 -25.386 1.00 55.28 111 ASN A O 1
ATOM 881 N N . TYR A 1 112 ? 21.546 26.132 -26.552 1.00 50.25 112 TYR A N 1
ATOM 882 C CA . TYR A 1 112 ? 22.002 26.711 -27.822 1.00 50.25 112 TYR A CA 1
ATOM 883 C C . TYR A 1 112 ? 21.150 27.910 -28.288 1.00 50.25 112 TYR A C 1
ATOM 885 O O . TYR A 1 112 ? 21.291 28.328 -29.437 1.00 50.25 112 TYR A O 1
ATOM 893 N N . GLU A 1 113 ? 20.296 28.462 -27.417 1.00 47.59 113 GLU A N 1
ATOM 894 C CA . GLU A 1 113 ? 19.529 29.702 -27.648 1.00 47.59 113 GLU A CA 1
ATOM 895 C C . GLU A 1 113 ? 20.054 30.858 -26.789 1.00 47.59 113 GLU A C 1
ATOM 897 O O . GLU A 1 113 ? 20.353 30.620 -25.595 1.00 47.59 113 GLU A O 1
#

Sequence (113 aa):
MSLTEAFVDLPTLQDCCNALIELLKKYSSTESDAALCLRILRPIFDEILSGERIEPYGEIPCAYYFHQGSLSRHLELEEAYSKFATAARGINREKLIAFVNQAKDNALKKNYE

Secondary structure (DSSP, 8-state):
-----EE--HHHHHHHHHHHHHHHHHHTTT-HHHHHHHHHHHHHHHHHHHT---SPPS--TTHHHHHTSGGGG-HHHHHHHHHHHHHHH-EEHHHHHHHHHHHHHHHHHTT--

Foldseek 3Di:
DDDLAFWFPLVQLLVLLVQLLVVLVVCVVPDVLSVVLNVQCVVVNVCSNVVVDGGADPDDPPLCCCCPNPVVVPVSNNVSVVSNNDNSRGHRPVVVVVVVVVVVVVVVVVVVD

Organism: NCBI:txid1396819